Protein AF-A0AAE9J7J8-F1 (afdb_monomer_lite)

Structure (mmCIF, N/CA/C/O backbone):
data_AF-A0AAE9J7J8-F1
#
_entry.id   AF-A0AAE9J7J8-F1
#
loop_
_atom_site.group_PDB
_atom_site.id
_atom_site.type_symbol
_atom_site.label_atom_id
_atom_site.label_alt_id
_atom_site.label_comp_id
_atom_site.label_asym_id
_atom_site.label_entity_id
_atom_site.label_seq_id
_atom_site.pdbx_PDB_ins_code
_atom_site.Cartn_x
_atom_site.Cartn_y
_atom_site.Cartn_z
_atom_site.occupancy
_atom_site.B_iso_or_equiv
_atom_site.auth_seq_id
_atom_site.auth_comp_id
_atom_site.auth_asym_id
_atom_site.auth_atom_id
_atom_site.pdbx_PDB_model_num
ATOM 1 N N . MET A 1 1 ? 42.860 -25.294 -53.552 1.00 40.31 1 MET A N 1
ATOM 2 C CA . MET A 1 1 ? 42.325 -23.980 -53.134 1.00 40.31 1 MET A CA 1
ATOM 3 C C . MET A 1 1 ? 40.822 -24.113 -52.937 1.00 40.31 1 MET A C 1
ATOM 5 O O . MET A 1 1 ? 40.096 -24.162 -53.918 1.00 40.31 1 MET A O 1
ATOM 9 N N . LEU A 1 2 ? 40.362 -24.273 -51.695 1.00 42.62 2 LEU A N 1
ATOM 10 C CA . LEU A 1 2 ? 38.936 -24.377 -51.364 1.00 42.62 2 LEU A CA 1
ATOM 11 C C . LEU A 1 2 ? 38.418 -22.983 -51.001 1.00 42.62 2 LEU A C 1
ATOM 13 O O . LEU A 1 2 ? 38.451 -22.587 -49.841 1.00 42.62 2 LEU A O 1
ATOM 17 N N . CYS A 1 3 ? 37.973 -22.225 -52.001 1.00 46.72 3 CYS A N 1
ATOM 18 C CA . CYS A 1 3 ? 37.189 -21.020 -51.758 1.00 46.72 3 CYS A CA 1
ATOM 19 C C . CYS A 1 3 ? 35.716 -21.440 -51.695 1.00 46.72 3 CYS A C 1
ATOM 21 O O . CYS A 1 3 ? 35.017 -21.449 -52.703 1.00 46.72 3 CYS A O 1
ATOM 23 N N . GLN A 1 4 ? 35.270 -21.891 -50.521 1.00 46.50 4 GLN A N 1
ATOM 24 C CA . GLN A 1 4 ? 33.845 -22.061 -50.254 1.00 46.50 4 GLN A CA 1
ATOM 25 C C . GLN A 1 4 ? 33.298 -20.715 -49.788 1.00 46.50 4 GLN A C 1
ATOM 27 O O . GLN A 1 4 ? 33.432 -20.321 -48.628 1.00 46.50 4 GLN A O 1
ATOM 32 N N . THR A 1 5 ? 32.703 -19.987 -50.726 1.00 54.91 5 THR A N 1
ATOM 33 C CA . THR A 1 5 ? 31.849 -18.835 -50.459 1.00 54.91 5 THR A CA 1
ATOM 34 C C . THR A 1 5 ? 30.747 -19.288 -49.502 1.00 54.91 5 THR A C 1
ATOM 36 O O . THR A 1 5 ? 29.925 -20.137 -49.843 1.00 54.91 5 THR A O 1
ATOM 39 N N . LYS A 1 6 ? 30.759 -18.759 -48.273 1.00 55.84 6 LYS A N 1
ATOM 40 C CA . LYS A 1 6 ? 29.750 -19.018 -47.238 1.00 55.84 6 LYS A CA 1
ATOM 41 C C . LYS A 1 6 ? 28.401 -18.448 -47.684 1.00 55.84 6 LYS A C 1
ATOM 43 O O . LYS A 1 6 ? 28.030 -17.333 -47.324 1.00 55.84 6 LYS A O 1
ATOM 48 N N . GLN A 1 7 ? 27.668 -19.206 -48.491 1.00 54.31 7 GLN A N 1
ATOM 49 C CA . GLN A 1 7 ? 26.275 -18.931 -48.803 1.00 54.31 7 GLN A CA 1
ATOM 50 C C . GLN A 1 7 ? 25.474 -19.188 -47.519 1.00 54.31 7 GLN A C 1
ATOM 52 O O . GLN A 1 7 ? 25.178 -20.337 -47.199 1.00 54.31 7 GLN A O 1
ATOM 57 N N . LYS A 1 8 ? 25.166 -18.140 -46.738 1.00 58.09 8 LYS A N 1
ATOM 58 C CA . LYS A 1 8 ? 24.238 -18.278 -45.603 1.00 58.09 8 LYS A CA 1
ATOM 59 C C . LYS A 1 8 ? 22.926 -18.847 -46.144 1.00 58.09 8 LYS A C 1
ATOM 61 O O . LYS A 1 8 ? 22.308 -18.237 -47.025 1.00 58.09 8 LYS A O 1
ATOM 66 N N . THR A 1 9 ? 22.537 -20.020 -45.657 1.00 68.44 9 THR A N 1
ATOM 67 C CA . THR A 1 9 ? 21.286 -20.677 -46.040 1.00 68.44 9 THR A CA 1
ATOM 68 C C . THR A 1 9 ? 20.103 -19.786 -45.667 1.00 68.44 9 THR A C 1
ATOM 70 O O . THR A 1 9 ? 20.193 -18.933 -44.780 1.00 68.44 9 THR A O 1
ATOM 73 N N . LYS A 1 10 ? 18.980 -19.944 -46.375 1.00 68.50 10 LYS A N 1
ATOM 74 C CA . LYS A 1 10 ? 17.739 -19.190 -46.125 1.00 68.50 10 LYS A CA 1
ATOM 75 C C . LYS A 1 10 ? 17.342 -19.243 -44.642 1.00 68.50 10 LYS A C 1
ATOM 77 O O . LYS A 1 10 ? 16.956 -18.223 -44.082 1.00 68.50 10 LYS A O 1
ATOM 82 N N . ASP A 1 11 ? 17.564 -20.387 -44.006 1.00 60.44 11 ASP A N 1
ATOM 83 C CA . ASP A 1 11 ? 17.284 -20.628 -42.589 1.00 60.44 11 ASP A CA 1
ATOM 84 C C . ASP A 1 11 ? 18.159 -19.777 -41.661 1.00 60.44 11 ASP A C 1
ATOM 86 O O . ASP A 1 11 ? 17.679 -19.251 -40.661 1.00 60.44 11 ASP A O 1
ATOM 90 N N . GLN A 1 12 ? 19.421 -19.545 -42.027 1.00 70.69 12 GLN A N 1
ATOM 91 C CA . GLN A 1 12 ? 20.335 -18.707 -41.252 1.00 70.69 12 GLN A CA 1
ATOM 92 C C . GLN A 1 12 ? 19.951 -17.223 -41.320 1.00 70.69 12 GLN A C 1
ATOM 94 O O . GLN A 1 12 ? 20.058 -16.508 -40.328 1.00 70.69 12 GLN A O 1
ATOM 99 N N . LYS A 1 13 ? 19.431 -16.766 -42.466 1.00 70.56 13 LYS A N 1
ATOM 100 C CA . LYS A 1 13 ? 18.902 -15.400 -42.615 1.00 70.56 13 LYS A CA 1
ATOM 101 C C . LYS A 1 13 ? 17.602 -15.197 -41.838 1.00 70.56 13 LYS A C 1
ATOM 103 O O . LYS A 1 13 ? 17.400 -14.136 -41.260 1.00 70.56 13 LYS A O 1
ATOM 108 N N . ILE A 1 14 ? 16.737 -16.213 -41.812 1.00 75.25 14 ILE A N 1
ATOM 109 C CA . ILE A 1 14 ? 15.498 -16.197 -41.023 1.00 75.25 14 ILE A CA 1
ATOM 110 C C . ILE A 1 14 ? 15.825 -16.145 -39.526 1.00 75.25 14 ILE A C 1
ATOM 112 O O . ILE A 1 14 ? 15.204 -15.377 -38.798 1.00 75.25 14 ILE A O 1
ATOM 116 N N . PHE A 1 15 ? 16.826 -16.906 -39.077 1.00 74.50 15 PHE A N 1
ATOM 117 C CA . PHE A 1 15 ? 17.259 -16.907 -37.681 1.00 74.50 15 PHE A CA 1
ATOM 118 C C . PHE A 1 15 ? 17.841 -15.553 -37.242 1.00 74.50 15 PHE A C 1
ATOM 120 O O . PHE A 1 15 ? 17.437 -15.026 -36.210 1.00 74.50 15 PHE A O 1
ATOM 127 N N . GLU A 1 16 ? 18.721 -14.949 -38.048 1.00 79.06 16 GLU A N 1
ATOM 128 C CA . GLU A 1 16 ? 19.282 -13.614 -37.773 1.00 79.06 16 GLU A CA 1
ATOM 129 C C . GLU A 1 16 ? 18.189 -12.533 -37.728 1.00 79.06 16 GLU A C 1
ATOM 131 O O . GLU A 1 16 ? 18.179 -11.692 -36.831 1.00 79.06 16 GLU A O 1
ATOM 136 N N . HIS A 1 17 ? 17.215 -12.602 -38.639 1.00 80.62 17 HIS A N 1
ATOM 137 C CA . HIS A 1 17 ? 16.072 -11.691 -38.651 1.00 80.62 17 HIS A CA 1
ATOM 138 C C . HIS A 1 17 ? 15.156 -11.881 -37.430 1.00 80.62 17 HIS A C 1
ATOM 140 O O . HIS A 1 17 ? 14.683 -10.907 -36.850 1.00 80.62 17 HIS A O 1
ATOM 146 N N . ALA A 1 18 ? 14.924 -13.125 -36.999 1.00 77.25 18 ALA A N 1
ATOM 147 C CA . ALA A 1 18 ? 14.152 -13.416 -35.791 1.00 77.25 18 ALA A CA 1
ATOM 148 C C . ALA A 1 18 ? 14.860 -12.919 -34.520 1.00 77.25 18 ALA A C 1
ATOM 150 O O . ALA A 1 18 ? 14.197 -12.431 -33.608 1.00 77.25 18 ALA A O 1
ATOM 151 N N . GLN A 1 19 ? 16.194 -12.998 -34.467 1.00 79.50 19 GLN A N 1
ATOM 152 C CA . GLN A 1 19 ? 16.979 -12.438 -33.366 1.00 79.50 19 GLN A CA 1
ATOM 153 C C . GLN A 1 19 ? 16.892 -10.911 -33.320 1.00 79.50 19 GLN A C 1
ATOM 155 O O . GLN A 1 19 ? 16.606 -10.374 -32.255 1.00 79.50 19 GLN A O 1
ATOM 160 N N . GLN A 1 20 ? 17.042 -10.228 -34.460 1.00 85.62 20 GLN A N 1
ATOM 161 C CA . GLN A 1 20 ? 16.883 -8.770 -34.541 1.00 85.62 20 GLN A CA 1
ATOM 162 C C . GLN A 1 20 ? 15.473 -8.321 -34.149 1.00 85.62 20 GLN A C 1
ATOM 164 O O . GLN A 1 20 ? 15.319 -7.365 -33.394 1.00 85.62 20 GLN A O 1
ATOM 169 N N . LEU A 1 21 ? 14.439 -9.036 -34.600 1.00 82.25 21 LEU A N 1
ATOM 170 C CA . LEU A 1 21 ? 13.060 -8.745 -34.216 1.00 82.25 21 LEU A CA 1
ATOM 171 C C . LEU A 1 21 ? 12.833 -8.971 -32.714 1.00 82.25 21 LEU A C 1
ATOM 173 O O . LEU A 1 21 ? 12.164 -8.174 -32.069 1.00 82.25 21 LEU A O 1
ATOM 177 N N . ALA A 1 22 ? 13.408 -10.028 -32.135 1.00 76.81 22 ALA A N 1
ATOM 178 C CA . ALA A 1 22 ? 13.331 -10.290 -30.698 1.00 76.81 22 ALA A CA 1
ATOM 179 C C . ALA A 1 22 ? 14.121 -9.276 -29.852 1.00 76.81 22 ALA A C 1
ATOM 181 O O . ALA A 1 22 ? 13.825 -9.117 -28.670 1.00 76.81 22 ALA A O 1
ATOM 182 N N . GLU A 1 23 ? 15.141 -8.631 -30.412 1.00 77.75 23 GLU A N 1
ATOM 183 C CA . GLU A 1 23 ? 15.898 -7.549 -29.775 1.00 77.75 23 GLU A CA 1
ATOM 184 C C . GLU A 1 23 ? 15.110 -6.237 -29.837 1.00 77.75 23 GLU A C 1
ATOM 186 O O . GLU A 1 23 ? 14.852 -5.640 -28.802 1.00 77.75 23 GLU A O 1
ATOM 191 N N . GLN A 1 24 ? 14.542 -5.894 -30.996 1.00 76.12 24 GLN A N 1
ATOM 192 C CA . GLN A 1 24 ? 13.645 -4.741 -31.143 1.00 76.12 24 GLN A CA 1
ATOM 193 C C . GLN A 1 24 ? 12.369 -4.857 -30.301 1.00 76.12 24 GLN A C 1
ATOM 195 O O . GLN A 1 24 ? 11.923 -3.874 -29.720 1.00 76.12 24 GLN A O 1
ATOM 200 N N . LEU A 1 25 ? 11.777 -6.052 -30.208 1.00 70.81 25 LEU A N 1
ATOM 201 C CA . LEU A 1 25 ? 10.632 -6.300 -29.328 1.00 70.81 25 LEU A CA 1
ATOM 202 C C . LEU A 1 25 ? 11.031 -6.234 -27.852 1.00 70.81 25 LEU A C 1
ATOM 204 O O . LEU A 1 25 ? 10.226 -5.806 -27.034 1.00 70.81 25 LEU A O 1
ATOM 208 N N . ARG A 1 26 ? 12.260 -6.630 -27.497 1.00 64.56 26 ARG A N 1
ATOM 209 C CA . ARG A 1 26 ? 12.784 -6.432 -26.139 1.00 64.56 26 ARG A CA 1
ATOM 210 C C . ARG A 1 26 ? 13.004 -4.957 -25.834 1.00 64.56 26 ARG A C 1
ATOM 212 O O . ARG A 1 26 ? 12.630 -4.544 -24.747 1.00 64.56 26 ARG A O 1
ATOM 219 N N . ASP A 1 27 ? 13.497 -4.177 -26.788 1.00 64.12 27 ASP A N 1
ATOM 220 C CA . ASP A 1 27 ? 13.678 -2.729 -26.650 1.00 64.12 27 ASP A CA 1
ATOM 221 C C . ASP A 1 27 ? 12.336 -1.976 -26.597 1.00 64.12 27 ASP A C 1
ATOM 223 O O . ASP A 1 27 ? 12.209 -0.994 -25.872 1.00 64.12 27 ASP A O 1
ATOM 227 N N . GLN A 1 28 ? 11.308 -2.462 -27.304 1.00 55.84 28 GLN A N 1
ATOM 228 C CA . GLN A 1 28 ? 9.938 -1.936 -27.225 1.00 55.84 28 GLN A CA 1
ATOM 229 C C . GLN A 1 28 ? 9.212 -2.358 -25.943 1.00 55.84 28 GLN A C 1
ATOM 231 O O . GLN A 1 28 ? 8.450 -1.582 -25.389 1.00 55.84 28 GLN A O 1
ATOM 236 N N . VAL A 1 29 ? 9.444 -3.564 -25.419 1.00 56.44 29 VAL A N 1
ATOM 237 C CA . VAL A 1 29 ? 8.939 -3.955 -24.086 1.00 56.44 29 VAL A CA 1
ATOM 238 C C . VAL A 1 29 ? 9.741 -3.273 -22.970 1.00 56.44 29 VAL A C 1
ATOM 240 O O . VAL A 1 29 ? 9.219 -3.055 -21.880 1.00 56.44 29 VAL A O 1
ATOM 243 N N . ALA A 1 30 ? 10.981 -2.876 -23.252 1.00 53.91 30 ALA A N 1
ATOM 244 C CA . ALA A 1 30 ? 11.757 -1.933 -22.458 1.00 53.91 30 ALA A CA 1
ATOM 245 C C . ALA A 1 30 ? 11.321 -0.469 -22.682 1.00 53.91 30 ALA A C 1
ATOM 247 O O . ALA A 1 30 ? 12.053 0.451 -22.308 1.00 53.91 30 ALA A O 1
ATOM 248 N N . GLU A 1 31 ? 10.123 -0.227 -23.238 1.00 55.22 31 GLU A N 1
ATOM 249 C CA . GLU A 1 31 ? 9.376 1.005 -22.987 1.00 55.22 31 GLU A CA 1
ATOM 250 C C . GLU A 1 31 ? 9.289 1.196 -21.467 1.00 55.22 31 GLU A C 1
ATOM 252 O O . GLU A 1 31 ? 8.534 0.524 -20.771 1.00 55.22 31 GLU A O 1
ATOM 257 N N . ARG A 1 32 ? 10.195 2.052 -20.981 1.00 61.97 32 ARG A N 1
ATOM 258 C CA . ARG A 1 32 ? 10.400 2.564 -19.621 1.00 61.97 32 ARG A CA 1
ATOM 259 C C . ARG A 1 32 ? 9.335 2.108 -18.628 1.00 61.97 32 ARG A C 1
ATOM 261 O O . ARG A 1 32 ? 8.177 2.499 -18.760 1.00 61.97 32 ARG A O 1
ATOM 268 N N . ARG A 1 33 ? 9.750 1.371 -17.589 1.00 68.44 33 ARG A N 1
ATOM 269 C CA . ARG A 1 33 ? 8.920 1.156 -16.393 1.00 68.44 33 ARG A CA 1
ATOM 270 C C . ARG A 1 33 ? 8.257 2.477 -16.013 1.00 68.44 33 ARG A C 1
ATOM 272 O O . ARG A 1 33 ? 8.937 3.452 -15.701 1.00 68.44 33 ARG A O 1
ATOM 279 N N . ASP A 1 34 ? 6.931 2.518 -16.097 1.00 85.94 34 ASP A N 1
ATOM 280 C CA . ASP A 1 34 ? 6.160 3.688 -15.699 1.00 85.94 34 ASP A CA 1
ATOM 281 C C . ASP A 1 34 ? 6.038 3.681 -14.175 1.00 85.94 34 ASP A C 1
ATOM 283 O O . ASP A 1 34 ? 5.038 3.248 -13.590 1.00 85.94 34 ASP A O 1
ATOM 287 N N . PHE A 1 35 ? 7.109 4.144 -13.532 1.00 89.44 35 PHE A N 1
ATOM 288 C CA . PHE A 1 35 ? 7.218 4.217 -12.083 1.00 89.44 35 PHE A CA 1
ATOM 289 C C . PHE A 1 35 ? 6.089 5.043 -11.461 1.00 89.44 35 PHE A C 1
ATOM 291 O O . PHE A 1 35 ? 5.634 4.734 -10.359 1.00 89.44 35 PHE A O 1
ATOM 298 N N . GLU A 1 36 ? 5.570 6.053 -12.163 1.00 89.94 36 GLU A N 1
ATOM 299 C CA . GLU A 1 36 ? 4.443 6.848 -11.675 1.00 89.94 36 GLU A CA 1
ATOM 300 C C . GLU A 1 36 ? 3.139 6.040 -11.673 1.00 89.94 36 GLU A C 1
ATOM 302 O O . GLU A 1 36 ? 2.400 6.043 -10.678 1.00 89.94 36 GLU A O 1
ATOM 307 N N . SER A 1 37 ? 2.871 5.274 -12.732 1.00 90.50 37 SER A N 1
ATOM 308 C CA . SER A 1 37 ? 1.741 4.339 -12.749 1.00 90.50 37 SER A CA 1
ATOM 309 C C . SER A 1 37 ? 1.871 3.256 -11.676 1.00 90.50 37 SER A C 1
ATOM 311 O O . SER A 1 37 ? 0.879 2.927 -11.016 1.00 90.50 37 SER A O 1
ATOM 313 N N . GLU A 1 38 ? 3.070 2.726 -11.433 1.00 92.31 38 GLU A N 1
ATOM 314 C CA . GLU A 1 38 ? 3.315 1.748 -10.365 1.00 92.31 38 GLU A CA 1
ATOM 315 C C . GLU A 1 38 ? 3.059 2.343 -8.969 1.00 92.31 38 GLU A C 1
ATOM 317 O O . GLU A 1 38 ? 2.293 1.768 -8.184 1.00 92.31 38 GLU A O 1
ATOM 322 N N . ARG A 1 39 ? 3.577 3.548 -8.682 1.00 95.25 39 ARG A N 1
ATOM 323 C CA . ARG A 1 39 ? 3.283 4.283 -7.436 1.00 95.25 39 ARG A CA 1
ATOM 324 C C . ARG A 1 39 ? 1.787 4.492 -7.253 1.00 95.25 39 ARG A C 1
ATOM 326 O O . ARG A 1 39 ? 1.255 4.289 -6.156 1.00 95.25 39 ARG A O 1
ATOM 333 N N . ARG A 1 40 ? 1.087 4.895 -8.318 1.00 94.88 40 ARG A N 1
ATOM 334 C CA . ARG A 1 40 ? -0.365 5.106 -8.290 1.00 94.88 40 ARG A CA 1
ATOM 335 C C . ARG A 1 40 ? -1.104 3.812 -7.959 1.00 94.88 40 ARG A C 1
ATOM 337 O O . ARG A 1 40 ? -1.998 3.838 -7.113 1.00 94.88 40 ARG A O 1
ATOM 344 N N . ARG A 1 41 ? -0.723 2.683 -8.562 1.00 94.94 41 ARG A N 1
ATOM 345 C CA . ARG A 1 41 ? -1.339 1.374 -8.285 1.00 94.94 41 ARG A CA 1
ATOM 346 C C . ARG A 1 41 ? -1.190 0.970 -6.821 1.00 94.94 41 ARG A C 1
ATOM 348 O O . ARG A 1 41 ? -2.186 0.575 -6.216 1.00 94.94 41 ARG A O 1
ATOM 355 N N . ILE A 1 42 ? -0.001 1.129 -6.23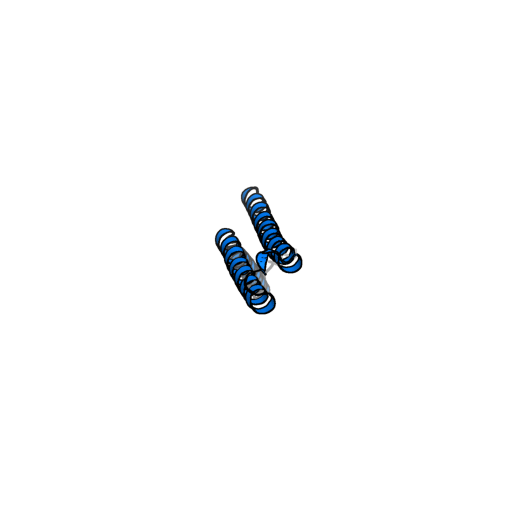6 1.00 95.69 42 ILE A N 1
ATOM 356 C CA . ILE A 1 42 ? 0.237 0.836 -4.813 1.00 95.69 42 ILE A CA 1
ATOM 357 C C . ILE A 1 42 ? -0.627 1.730 -3.913 1.00 95.69 42 ILE A C 1
ATOM 359 O O . ILE A 1 42 ? -1.316 1.225 -3.025 1.00 95.69 42 ILE A O 1
ATOM 363 N N . LYS A 1 43 ? -0.670 3.045 -4.172 1.00 95.25 43 LYS A N 1
ATOM 364 C CA . LYS A 1 43 ? -1.492 3.992 -3.394 1.00 95.25 43 LYS A CA 1
ATOM 365 C C . LYS A 1 43 ? -2.982 3.649 -3.447 1.00 95.25 43 LYS A C 1
ATOM 367 O O . LYS A 1 43 ? -3.651 3.676 -2.413 1.00 95.25 43 LYS A O 1
ATOM 372 N N . VAL A 1 44 ? -3.499 3.313 -4.631 1.00 96.12 44 VAL A N 1
ATOM 373 C CA . VAL A 1 44 ? -4.901 2.910 -4.820 1.00 96.12 44 VAL A CA 1
ATOM 374 C C . VAL A 1 44 ? -5.185 1.607 -4.078 1.00 96.12 44 VAL A C 1
ATOM 376 O O . VAL A 1 44 ? -6.124 1.553 -3.285 1.00 96.12 44 VAL A O 1
ATOM 379 N N . PHE A 1 45 ? -4.348 0.585 -4.266 1.00 95.19 45 PHE A N 1
ATOM 380 C CA . PHE A 1 45 ? -4.494 -0.703 -3.591 1.00 95.19 45 PHE A CA 1
ATOM 381 C C . PHE A 1 45 ? -4.525 -0.555 -2.065 1.00 95.19 45 PHE A C 1
ATOM 383 O O . PHE A 1 45 ? -5.447 -1.050 -1.415 1.00 95.19 45 PHE A O 1
ATOM 390 N N . VAL A 1 46 ? -3.561 0.163 -1.483 1.00 95.94 46 VAL A N 1
ATOM 391 C CA . VAL A 1 46 ? -3.506 0.340 -0.026 1.00 95.94 46 VAL A CA 1
ATOM 392 C C . VAL A 1 46 ? -4.683 1.173 0.473 1.00 95.94 46 VAL A C 1
ATOM 394 O O . VAL A 1 46 ? -5.249 0.849 1.512 1.00 95.94 46 VAL A O 1
ATOM 397 N N . SER A 1 47 ? -5.108 2.193 -0.274 1.00 94.75 47 SER A N 1
ATOM 398 C CA . SER A 1 47 ? -6.287 2.994 0.083 1.00 94.75 47 SER A CA 1
ATOM 399 C C . SER A 1 47 ? -7.561 2.148 0.144 1.00 94.75 47 SER A C 1
ATOM 401 O O . SER A 1 47 ? -8.339 2.289 1.089 1.00 94.75 47 SER A O 1
ATOM 403 N N . HIS A 1 48 ? -7.748 1.226 -0.807 1.00 96.12 48 HIS A N 1
ATOM 404 C CA . HIS A 1 48 ? -8.837 0.249 -0.752 1.00 96.12 48 HIS A CA 1
ATOM 405 C C . HIS A 1 48 ? -8.733 -0.644 0.486 1.00 96.12 48 HIS A C 1
ATOM 407 O O . HIS A 1 48 ? -9.702 -0.770 1.231 1.00 96.12 48 HIS A O 1
ATOM 413 N N . ARG A 1 49 ? -7.547 -1.194 0.774 1.00 95.12 49 ARG A N 1
ATOM 414 C CA . ARG A 1 49 ? -7.356 -2.076 1.935 1.00 95.12 49 ARG A CA 1
ATOM 415 C C . ARG A 1 49 ? -7.542 -1.371 3.270 1.00 95.12 49 ARG A C 1
ATOM 417 O O . ARG A 1 49 ? -8.092 -1.970 4.189 1.00 95.12 49 ARG A O 1
ATOM 424 N N . LEU A 1 50 ? -7.119 -0.114 3.390 1.00 94.69 50 LEU A N 1
ATOM 425 C CA . LEU A 1 50 ? -7.353 0.699 4.583 1.00 94.69 50 LEU A CA 1
ATOM 426 C C . LEU A 1 50 ? -8.848 0.925 4.812 1.00 94.69 50 LEU A C 1
ATOM 428 O O . LEU A 1 50 ? -9.299 0.819 5.950 1.00 94.69 50 LEU A O 1
ATOM 432 N N . ARG A 1 51 ? -9.609 1.195 3.744 1.00 95.50 51 ARG A N 1
ATOM 433 C CA . ARG A 1 51 ? -11.061 1.362 3.828 1.00 95.50 51 ARG A CA 1
ATOM 434 C C . ARG A 1 51 ? -11.753 0.071 4.258 1.00 95.50 51 ARG A C 1
ATOM 436 O O . ARG A 1 51 ? -12.435 0.092 5.270 1.00 95.50 51 ARG A O 1
ATOM 443 N N . GLU A 1 52 ? -11.514 -1.034 3.557 1.00 95.12 52 GLU A N 1
ATOM 444 C CA . GLU A 1 52 ? -12.104 -2.343 3.892 1.00 95.12 52 GLU A CA 1
ATOM 445 C C . GLU A 1 52 ? -11.771 -2.758 5.331 1.00 95.12 52 GLU A C 1
ATOM 447 O O . GLU A 1 52 ? -12.613 -3.265 6.065 1.00 95.12 52 GLU A O 1
ATOM 452 N N . THR A 1 53 ? -10.531 -2.505 5.760 1.00 94.44 53 THR A N 1
ATOM 453 C CA . THR A 1 53 ? -10.095 -2.786 7.131 1.00 94.44 53 THR A CA 1
ATOM 454 C C . THR A 1 53 ? -10.854 -1.921 8.136 1.00 94.44 53 THR A C 1
ATOM 456 O O . THR A 1 53 ? -11.313 -2.432 9.153 1.00 94.44 53 THR A O 1
ATOM 459 N N . ALA A 1 54 ? -11.001 -0.622 7.866 1.00 93.12 54 ALA A N 1
ATOM 460 C CA . ALA A 1 54 ? -11.755 0.281 8.728 1.00 93.12 54 ALA A CA 1
ATOM 461 C C . ALA A 1 54 ? -13.239 -0.106 8.809 1.00 93.12 54 ALA A C 1
ATOM 463 O O . ALA A 1 54 ? -13.792 -0.105 9.903 1.00 93.12 54 ALA A O 1
ATOM 464 N N . GLU A 1 55 ? -13.857 -0.473 7.685 1.00 95.88 55 GLU A N 1
ATOM 465 C CA . GLU A 1 55 ? -15.243 -0.955 7.622 1.00 95.88 55 GLU A CA 1
ATOM 466 C C . GLU A 1 55 ? -15.421 -2.225 8.461 1.00 95.88 55 GLU A C 1
ATOM 468 O O . GLU A 1 55 ? -16.284 -2.255 9.333 1.00 95.88 55 GLU A O 1
ATOM 473 N N . TYR A 1 56 ? -14.536 -3.214 8.296 1.00 96.56 56 TYR A N 1
ATOM 474 C CA . TYR A 1 56 ? -14.5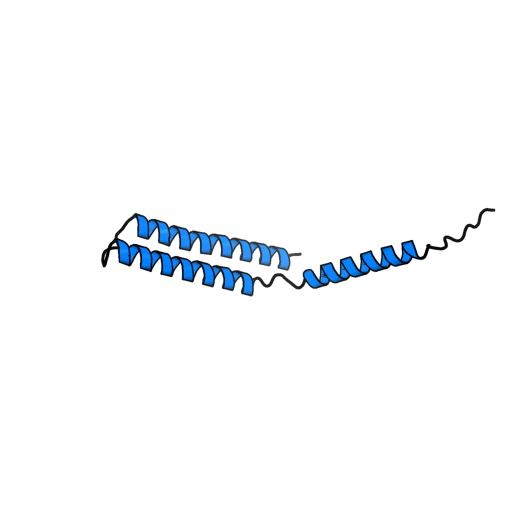42 -4.440 9.099 1.00 96.56 56 TYR A CA 1
ATOM 475 C C . TYR A 1 56 ? -14.448 -4.157 10.605 1.00 96.56 56 TYR A C 1
ATOM 477 O O . TYR A 1 56 ? -15.226 -4.684 11.398 1.00 96.56 56 TYR A O 1
ATOM 485 N N . PHE A 1 57 ? -13.493 -3.321 11.023 1.00 96.69 57 PHE A N 1
ATOM 486 C CA . PHE A 1 57 ? -13.312 -3.018 12.443 1.00 96.69 57 PHE A CA 1
ATOM 487 C C . PHE A 1 57 ? -14.469 -2.184 13.001 1.00 96.69 57 PHE A C 1
ATOM 489 O O . PHE A 1 57 ? -14.874 -2.396 14.142 1.00 96.69 57 PHE A O 1
ATOM 496 N N . MET A 1 58 ? -15.035 -1.279 12.204 1.00 96.00 58 MET A N 1
ATOM 497 C CA . MET A 1 58 ? -16.215 -0.510 12.590 1.00 96.00 58 MET A CA 1
ATOM 498 C C . MET A 1 58 ? -17.445 -1.405 12.767 1.00 96.00 58 MET A C 1
ATOM 500 O O . MET A 1 58 ? -18.185 -1.224 13.730 1.00 96.00 58 MET A O 1
ATOM 504 N N . GLU A 1 59 ? -17.641 -2.390 11.888 1.00 96.50 59 GLU A N 1
ATOM 505 C CA . GLU A 1 59 ? -18.718 -3.378 12.003 1.00 96.50 59 GLU A CA 1
ATOM 506 C C . GLU A 1 59 ? -18.533 -4.282 13.232 1.00 96.50 59 GLU A C 1
ATOM 508 O O . GLU A 1 59 ? -19.484 -4.533 13.968 1.00 96.50 59 GLU A O 1
ATOM 513 N N . ALA A 1 60 ? -17.302 -4.726 13.499 1.00 95.75 60 ALA A N 1
ATOM 514 C CA . ALA A 1 60 ? -17.011 -5.655 14.589 1.00 95.75 60 ALA A CA 1
ATOM 515 C C . ALA A 1 60 ? -16.987 -5.007 15.989 1.00 95.75 60 ALA A C 1
ATOM 517 O O . ALA A 1 60 ? -17.381 -5.650 16.961 1.00 95.75 60 ALA A O 1
ATOM 518 N N . TYR A 1 61 ? -16.516 -3.760 16.111 1.00 94.88 61 TYR A N 1
ATOM 519 C CA . TYR A 1 61 ? -16.239 -3.114 17.407 1.00 94.88 61 TYR A CA 1
ATOM 520 C C . TYR A 1 61 ? -16.992 -1.789 17.624 1.00 94.88 61 TYR A C 1
ATOM 522 O O . TYR A 1 61 ? -16.856 -1.161 18.678 1.00 94.88 61 TYR A O 1
ATOM 530 N N . GLY A 1 62 ? -17.804 -1.346 16.658 1.00 93.75 62 GLY A N 1
ATOM 531 C CA . GLY A 1 62 ? -18.585 -0.112 16.761 1.00 93.75 62 GLY A CA 1
ATOM 532 C C . GLY A 1 62 ? -17.709 1.141 16.848 1.00 93.75 62 GLY A C 1
ATOM 533 O O . GLY A 1 62 ? -16.599 1.182 16.327 1.00 93.75 62 GLY A O 1
ATOM 534 N N . GLU A 1 63 ? -18.182 2.196 17.516 1.00 92.88 63 GLU A N 1
ATOM 535 C CA . GLU A 1 63 ? -17.505 3.508 17.538 1.00 92.88 63 GLU A CA 1
ATOM 536 C C . GLU A 1 63 ? -16.087 3.487 18.135 1.00 92.88 63 GLU A C 1
ATOM 538 O O . GLU A 1 63 ? -15.250 4.316 17.771 1.00 92.88 63 GLU A O 1
ATOM 543 N N . LYS A 1 64 ? -15.789 2.517 19.008 1.00 94.31 64 LYS A N 1
ATOM 544 C CA . LYS A 1 64 ? -14.490 2.390 19.686 1.00 94.31 64 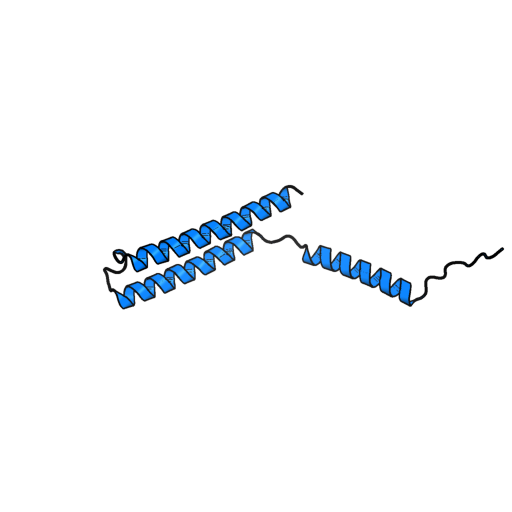LYS A CA 1
ATOM 545 C C . LYS A 1 64 ? -13.444 1.623 18.886 1.00 94.31 64 LYS A C 1
ATOM 547 O O . LYS A 1 64 ? -12.326 1.455 19.357 1.00 94.31 64 LYS A O 1
ATOM 552 N N . TRP A 1 65 ? -13.751 1.212 17.656 1.00 95.69 65 TRP A N 1
ATOM 553 C CA . TRP A 1 65 ? -12.856 0.389 16.841 1.00 95.69 65 TRP A CA 1
ATOM 554 C C . TRP A 1 65 ? -11.444 0.972 16.657 1.00 95.69 65 TRP A C 1
ATOM 556 O O . TRP A 1 65 ? -10.487 0.233 16.454 1.00 95.69 65 TRP A O 1
ATOM 566 N N . LYS A 1 66 ? -11.286 2.298 16.749 1.00 93.06 66 LYS A N 1
ATOM 567 C CA . LYS A 1 66 ? -9.985 2.983 16.649 1.00 93.06 66 LYS A CA 1
ATOM 568 C C . LYS A 1 66 ? -9.100 2.828 17.889 1.00 93.06 66 LYS A C 1
ATOM 570 O O . LYS A 1 66 ? -7.903 3.090 17.802 1.00 93.06 66 LYS A O 1
ATOM 575 N N . GLU A 1 67 ? -9.672 2.438 19.022 1.00 95.38 67 GLU A N 1
ATOM 576 C CA . GLU A 1 67 ? -8.952 2.148 20.267 1.00 95.38 67 GLU A CA 1
ATOM 577 C C . GLU A 1 67 ? -8.474 0.688 20.308 1.00 95.38 67 GLU A C 1
ATOM 579 O O . GLU A 1 67 ? -7.561 0.350 21.063 1.00 95.38 67 GLU A O 1
ATOM 584 N N . GLU A 1 68 ? -9.038 -0.172 19.452 1.00 96.19 68 GLU A N 1
ATOM 585 C CA . GLU A 1 68 ? -8.683 -1.583 19.385 1.00 96.19 68 GLU A CA 1
ATOM 586 C C . GLU A 1 68 ? -7.246 -1.771 18.905 1.00 96.19 68 GLU A C 1
ATOM 588 O O . GLU A 1 68 ? -6.853 -1.366 17.804 1.00 96.19 68 GLU A O 1
ATOM 593 N N . LYS A 1 69 ? -6.450 -2.461 19.726 1.00 96.56 69 LYS A N 1
ATOM 594 C CA . LYS A 1 69 ? -5.039 -2.733 19.432 1.00 96.56 69 LYS A CA 1
ATOM 595 C C . LYS A 1 69 ? -4.868 -3.429 18.078 1.00 96.56 69 LYS A C 1
ATOM 597 O O . LYS A 1 69 ? -3.991 -3.049 17.305 1.00 96.56 69 LYS A O 1
ATOM 602 N N . SER A 1 70 ? -5.735 -4.394 17.774 1.00 94.44 70 SER A N 1
ATOM 603 C CA . SER A 1 70 ? -5.742 -5.134 16.508 1.00 94.44 70 SER A CA 1
ATOM 604 C C . SER A 1 70 ? -5.997 -4.225 15.299 1.00 94.44 70 SER A C 1
ATOM 606 O O . SER A 1 70 ? -5.322 -4.365 14.277 1.00 94.44 70 SER A O 1
ATOM 608 N N . ALA A 1 71 ? -6.906 -3.253 15.419 1.00 94.50 71 ALA A N 1
ATOM 609 C CA . ALA A 1 71 ? -7.176 -2.271 14.373 1.00 94.50 71 ALA A CA 1
ATOM 610 C C . ALA A 1 71 ? -5.975 -1.349 14.150 1.00 94.50 71 ALA A C 1
ATOM 612 O O . ALA A 1 71 ? -5.519 -1.169 13.018 1.00 94.50 71 ALA A O 1
ATOM 613 N N . VAL A 1 72 ? -5.410 -0.813 15.236 1.00 95.50 72 VAL A N 1
ATOM 614 C CA . VAL A 1 72 ? -4.235 0.067 15.184 1.00 95.50 72 VAL A CA 1
ATOM 615 C C . VAL A 1 72 ? -3.042 -0.645 14.546 1.00 95.50 72 VAL A C 1
ATOM 617 O O . VAL A 1 72 ? -2.378 -0.079 13.676 1.00 95.50 72 VAL A O 1
ATOM 620 N N . GLU A 1 73 ? -2.766 -1.885 14.947 1.00 97.25 73 GLU A N 1
ATOM 621 C CA . GLU A 1 73 ? -1.674 -2.688 14.391 1.00 97.25 73 GLU A CA 1
ATOM 622 C C . GLU A 1 73 ? -1.893 -2.997 12.909 1.00 97.25 73 GLU A C 1
ATOM 624 O O . GLU A 1 73 ? -0.970 -2.837 12.104 1.00 97.25 73 GLU A O 1
ATOM 629 N N . LYS A 1 74 ? -3.120 -3.360 12.514 1.00 95.50 74 LYS A N 1
ATOM 630 C CA . LYS A 1 74 ? -3.435 -3.667 11.117 1.00 95.50 74 LYS A CA 1
ATOM 631 C C . LYS A 1 74 ? -3.299 -2.443 10.211 1.00 95.50 74 LYS A C 1
ATOM 633 O O . LYS A 1 74 ? -2.678 -2.539 9.152 1.00 95.50 74 LYS A O 1
ATOM 638 N N . LEU A 1 75 ? -3.817 -1.288 10.629 1.00 94.56 75 LEU A N 1
ATOM 639 C CA . LEU A 1 75 ? -3.694 -0.042 9.866 1.00 94.56 75 LEU A CA 1
ATOM 640 C C . LEU A 1 75 ? -2.236 0.426 9.768 1.00 94.56 75 LEU A C 1
ATOM 642 O O . LEU A 1 75 ? -1.795 0.847 8.696 1.00 94.56 75 LEU A O 1
ATOM 646 N N . LYS A 1 76 ? -1.457 0.305 10.853 1.00 96.38 76 LYS A N 1
ATOM 647 C CA . LYS A 1 76 ? -0.011 0.581 10.830 1.00 96.38 76 LYS A CA 1
ATOM 648 C C . LYS A 1 76 ? 0.726 -0.345 9.865 1.00 96.38 76 LYS A C 1
ATOM 650 O O . LYS A 1 76 ? 1.555 0.133 9.099 1.00 96.38 76 LYS A O 1
ATOM 655 N N . SER A 1 77 ? 0.403 -1.637 9.862 1.00 97.06 77 SER A N 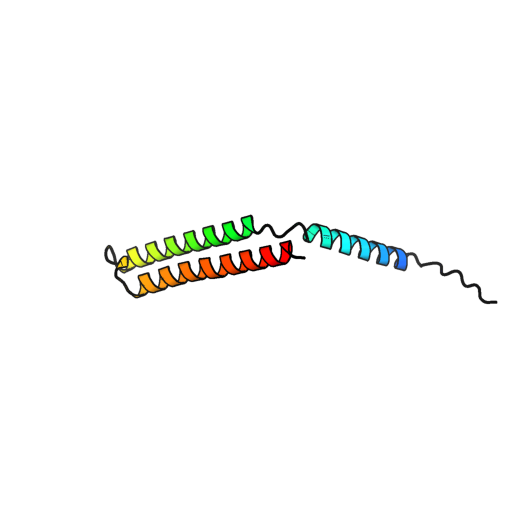1
ATOM 656 C CA . SER A 1 77 ? 0.991 -2.611 8.938 1.00 97.06 77 SER A CA 1
ATOM 657 C C . SER A 1 77 ? 0.703 -2.259 7.474 1.00 97.06 77 SER A C 1
ATOM 659 O O . SER A 1 77 ? 1.631 -2.232 6.669 1.00 97.06 77 SER A O 1
ATOM 661 N N . LEU A 1 78 ? -0.540 -1.897 7.136 1.00 96.31 78 LEU A N 1
ATOM 662 C CA . LEU A 1 78 ? -0.905 -1.466 5.780 1.00 96.31 78 LEU A CA 1
ATOM 663 C C . LEU A 1 78 ? -0.165 -0.192 5.352 1.00 96.31 78 LEU A C 1
ATOM 665 O O . LEU A 1 78 ? 0.299 -0.091 4.216 1.00 96.31 78 LEU A O 1
ATOM 669 N N . ARG A 1 79 ? -0.011 0.770 6.269 1.00 95.38 79 ARG A N 1
ATOM 670 C CA . ARG A 1 79 ? 0.781 1.980 6.023 1.00 95.38 79 ARG A CA 1
ATOM 671 C C . ARG A 1 79 ? 2.254 1.651 5.775 1.00 95.38 79 ARG A C 1
ATOM 673 O O . ARG A 1 79 ? 2.835 2.200 4.845 1.00 95.38 79 ARG A O 1
ATOM 680 N N . ASN A 1 80 ? 2.849 0.784 6.590 1.00 97.50 80 ASN A N 1
ATOM 681 C CA . ASN A 1 80 ? 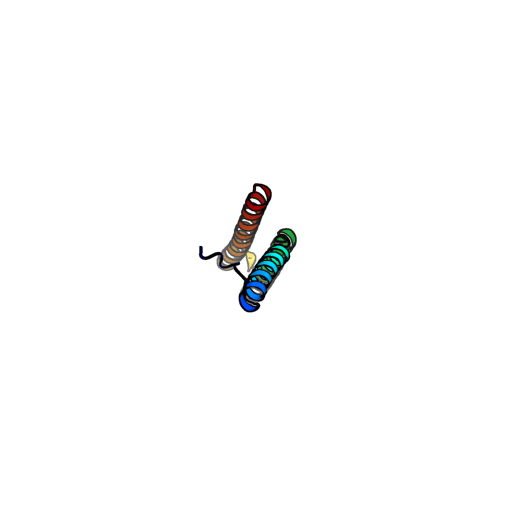4.254 0.402 6.444 1.00 97.50 80 ASN A CA 1
ATOM 682 C C . ASN A 1 80 ? 4.494 -0.333 5.125 1.00 97.50 80 ASN A C 1
ATOM 684 O O . ASN A 1 80 ? 5.421 0.025 4.409 1.00 97.50 80 ASN A O 1
ATOM 688 N N . TYR A 1 81 ? 3.601 -1.253 4.750 1.00 96.94 81 TYR A N 1
ATOM 689 C CA . TYR A 1 81 ? 3.641 -1.912 3.446 1.00 96.94 81 TYR A CA 1
ATOM 690 C C . TYR A 1 81 ? 3.661 -0.897 2.294 1.00 96.94 81 TYR A C 1
ATOM 692 O O . TYR A 1 81 ? 4.507 -0.983 1.412 1.00 96.94 81 TYR A O 1
ATOM 700 N N . MET A 1 82 ? 2.788 0.118 2.326 1.00 97.12 82 MET A N 1
ATOM 701 C CA . MET A 1 82 ? 2.787 1.172 1.304 1.00 97.12 82 MET A CA 1
ATOM 702 C C . MET A 1 82 ? 4.134 1.889 1.208 1.00 97.12 82 MET A C 1
ATOM 704 O O . MET A 1 82 ? 4.622 2.125 0.110 1.00 97.12 82 MET A O 1
ATOM 708 N N . ILE A 1 83 ? 4.716 2.256 2.351 1.00 97.31 83 ILE A N 1
ATOM 709 C CA . ILE A 1 83 ? 6.001 2.960 2.402 1.00 97.31 83 ILE A CA 1
ATOM 710 C C . ILE A 1 83 ? 7.107 2.072 1.829 1.00 97.31 83 ILE A C 1
ATOM 712 O O . ILE A 1 83 ? 7.878 2.532 0.994 1.00 97.31 83 ILE A O 1
ATOM 716 N N . GLU A 1 84 ? 7.169 0.808 2.242 1.00 97.88 84 GLU A N 1
ATOM 717 C CA . GLU A 1 84 ? 8.177 -0.145 1.774 1.00 97.88 84 GLU A CA 1
ATOM 718 C C . GLU A 1 84 ? 8.102 -0.365 0.261 1.00 97.88 84 GLU A C 1
ATOM 720 O O . GLU A 1 84 ? 9.135 -0.349 -0.408 1.00 97.88 84 GLU A O 1
ATOM 725 N N . GLU A 1 85 ? 6.900 -0.523 -0.294 1.00 97.12 85 GLU A N 1
ATOM 726 C CA . GLU A 1 85 ? 6.716 -0.686 -1.738 1.00 97.12 85 GLU A CA 1
ATOM 727 C C . GLU A 1 85 ? 7.076 0.585 -2.515 1.00 97.12 85 GLU A C 1
ATOM 729 O O . GLU A 1 85 ? 7.753 0.501 -3.537 1.00 97.12 85 GLU A O 1
ATOM 734 N N . LEU A 1 86 ? 6.704 1.772 -2.021 1.00 96.31 86 LEU A N 1
ATOM 735 C CA . LEU A 1 86 ? 7.086 3.034 -2.664 1.00 96.31 86 LEU A CA 1
ATOM 736 C C . LEU A 1 86 ? 8.608 3.239 -2.652 1.00 96.31 86 LEU A C 1
ATOM 738 O O . LEU A 1 86 ? 9.176 3.584 -3.681 1.00 96.3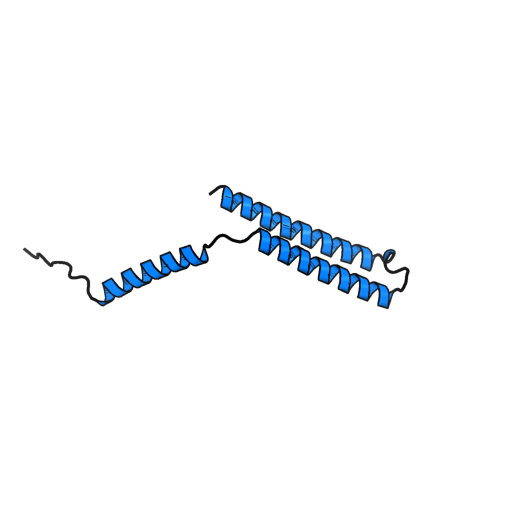1 86 LEU A O 1
ATOM 742 N N . VAL A 1 87 ? 9.285 2.927 -1.543 1.00 97.12 87 VAL A N 1
ATOM 743 C CA . VAL A 1 87 ? 10.753 3.010 -1.449 1.00 97.12 87 VAL A CA 1
ATOM 744 C C . VAL A 1 87 ? 11.443 2.042 -2.415 1.00 97.12 87 VAL A C 1
ATOM 746 O O . VAL A 1 87 ? 12.503 2.363 -2.948 1.00 97.12 87 VAL A O 1
ATOM 749 N N . LYS A 1 88 ? 10.879 0.850 -2.653 1.00 95.31 88 LYS A N 1
ATOM 750 C CA . LYS A 1 88 ? 11.414 -0.077 -3.666 1.00 95.31 88 LYS A CA 1
ATOM 751 C C . LYS A 1 88 ? 11.315 0.516 -5.069 1.00 95.31 88 LYS A C 1
ATOM 753 O O . LYS A 1 88 ? 12.270 0.395 -5.829 1.00 95.31 88 LYS A O 1
ATOM 758 N N . ILE A 1 89 ? 10.188 1.157 -5.383 1.00 93.88 89 ILE A N 1
ATOM 759 C CA . ILE A 1 89 ? 9.986 1.834 -6.667 1.00 93.88 89 ILE A CA 1
ATOM 760 C C . ILE A 1 89 ? 10.984 2.985 -6.822 1.00 93.88 89 ILE A C 1
ATOM 762 O O . ILE A 1 89 ? 11.657 3.056 -7.844 1.00 93.88 89 ILE A O 1
ATOM 766 N N . ASP A 1 90 ? 11.142 3.825 -5.797 1.00 93.50 90 ASP A N 1
ATOM 767 C CA . ASP A 1 90 ? 12.072 4.960 -5.830 1.00 93.50 90 ASP A CA 1
ATOM 768 C C . ASP A 1 90 ? 13.521 4.496 -6.058 1.00 93.50 90 ASP A C 1
ATOM 770 O O . ASP A 1 90 ? 14.199 5.005 -6.944 1.00 93.50 90 ASP A O 1
ATOM 774 N N . LYS A 1 91 ? 13.971 3.447 -5.354 1.00 94.19 91 LYS A N 1
ATOM 775 C CA . LYS A 1 91 ? 15.310 2.863 -5.563 1.00 94.19 91 LYS A CA 1
ATOM 776 C C . LYS A 1 91 ? 15.507 2.310 -6.971 1.00 94.19 91 LYS A C 1
ATOM 778 O O . LYS A 1 91 ? 16.601 2.400 -7.519 1.00 94.19 91 LYS A O 1
ATOM 783 N N . GLN A 1 92 ? 14.475 1.692 -7.539 1.00 90.12 92 GLN A N 1
ATOM 784 C CA . GLN A 1 92 ? 14.551 1.155 -8.891 1.00 90.12 92 GLN A CA 1
ATOM 785 C C . GLN A 1 92 ? 14.595 2.275 -9.933 1.00 90.12 92 GLN A C 1
ATOM 787 O O . GLN A 1 92 ? 15.358 2.171 -10.887 1.00 90.12 92 GLN A O 1
ATOM 792 N N . GLU A 1 93 ? 13.823 3.345 -9.741 1.00 91.50 93 GLU A N 1
ATOM 793 C CA . GLU A 1 93 ? 13.870 4.517 -10.614 1.00 91.50 93 GLU A CA 1
ATOM 794 C C . GLU A 1 93 ? 15.240 5.202 -10.553 1.00 91.50 93 GLU A C 1
ATOM 796 O O . GLU A 1 93 ? 15.800 5.526 -11.596 1.00 91.50 93 GLU A O 1
ATOM 801 N N . GLU A 1 94 ? 15.824 5.355 -9.361 1.00 90.69 94 GLU A N 1
ATOM 802 C CA . GLU A 1 94 ? 17.184 5.884 -9.191 1.00 90.69 94 GLU A CA 1
ATOM 803 C C . GLU A 1 94 ? 18.232 5.032 -9.925 1.00 90.69 94 GLU A C 1
ATOM 805 O O . GLU A 1 94 ? 19.110 5.575 -10.599 1.00 90.69 94 GLU A O 1
ATOM 810 N N . MET A 1 95 ? 18.139 3.700 -9.827 1.00 87.75 95 MET A N 1
ATOM 811 C CA . MET A 1 95 ? 19.028 2.782 -10.548 1.00 87.75 95 MET A CA 1
ATOM 812 C C . MET A 1 95 ? 18.862 2.888 -12.066 1.00 87.75 95 MET A C 1
ATOM 814 O O . MET A 1 95 ? 19.861 2.902 -12.781 1.00 87.75 95 MET A O 1
ATOM 818 N N . ASP A 1 96 ? 17.627 2.973 -12.559 1.00 84.12 96 ASP A N 1
ATOM 819 C CA . ASP A 1 96 ? 17.339 3.075 -13.992 1.00 84.12 96 ASP A CA 1
ATOM 820 C C . ASP A 1 96 ? 17.749 4.448 -14.560 1.00 84.12 96 ASP A C 1
ATOM 822 O O . ASP A 1 96 ? 18.118 4.536 -15.726 1.00 84.12 96 ASP A O 1
ATOM 826 N N . GLN A 1 97 ? 17.731 5.514 -13.750 1.00 79.94 97 GLN A N 1
ATOM 827 C CA . GLN A 1 97 ? 18.222 6.847 -14.131 1.00 79.94 97 GLN A CA 1
ATOM 828 C C . GLN A 1 97 ? 19.753 6.984 -14.061 1.00 79.94 97 GLN A C 1
ATOM 830 O O . GLN A 1 97 ? 20.307 7.900 -14.670 1.00 79.94 97 GLN A O 1
ATOM 835 N N . SER A 1 98 ? 20.431 6.114 -13.305 1.00 72.31 98 SER A N 1
ATOM 836 C CA . SER A 1 98 ? 21.889 6.154 -13.106 1.00 72.31 98 SER A CA 1
ATOM 837 C C . SER A 1 98 ? 22.681 5.264 -14.077 1.00 72.31 98 SER A C 1
ATOM 839 O O . SER A 1 98 ? 23.913 5.298 -14.037 1.00 72.31 98 SER A O 1
ATOM 841 N N . ASN A 1 99 ? 22.001 4.467 -14.910 1.00 55.25 99 ASN A N 1
ATOM 842 C CA . ASN A 1 99 ? 22.581 3.570 -15.921 1.00 55.25 99 ASN A CA 1
ATOM 843 C C . ASN A 1 99 ? 22.399 4.125 -17.339 1.00 55.25 99 ASN A C 1
ATOM 845 O O . ASN A 1 99 ? 23.278 3.835 -18.182 1.00 55.25 99 ASN A O 1
#

Organism: Caenorhabditis briggsae (NCBI:txid6238)

Sequence (99 aa):
MLCQTKQKTKDQKIFEHAQQLAEQLRDQVAERRDFESERRRIKVFVSHRLRETAEYFMEAYGEKWKEEKSAVEKLKSLRNYMIEELVKIDKQEEMDQSN

pLDDT: mean 84.01, std 15.84, range [40.31, 97.88]

Radius of gyration: 26.69 Å; chains: 1; bounding box: 61×31×73 Å

Foldseek 3Di:
DDPDDPPQDPVNVVVVVVVVVVVVVVVVVPPPDPLVVQLVVLVVVLVVVLVVLVVVLCVVPNPCSCVDPVSVVVNVVSVVVSVVSNVVSVVVVVVVVVD

Secondary structure (DSSP, 8-state):
---------HHHHHHHHHHHHHHHHHHHHTS---HHHHHHHHHHHHHHHHHHHHHHHHHHHGGGGGT-HHHHHHHHHHHHHHHHHHHHHHHHHHHHH--